Protein AF-A0A6N7AE75-F1 (afdb_monomer_lite)

Secondary structure (DSSP, 8-state):
---SSTTTSSSSSSS----------S---------------------------SS-PPPHHHHHHHHHHHHHHHHHTHHHHHHHHHHHHHHHHHHHH--HHHHHHHHHGGGGGGS-HHHHHHHHHHHHHHHHT-

Structure (mmCIF, N/CA/C/O backbone):
data_AF-A0A6N7AE75-F1
#
_entry.id   AF-A0A6N7AE75-F1
#
loop_
_atom_site.group_PDB
_atom_site.id
_atom_site.type_symbol
_atom_site.label_atom_id
_atom_site.label_alt_id
_atom_site.label_comp_id
_atom_site.label_asym_id
_atom_site.label_entity_id
_atom_site.label_seq_id
_atom_site.pdbx_PDB_ins_code
_atom_site.Cartn_x
_atom_site.Cartn_y
_atom_site.Cartn_z
_atom_site.occupancy
_atom_site.B_iso_or_equiv
_atom_site.auth_seq_id
_atom_site.auth_comp_id
_atom_site.auth_asym_id
_atom_site.auth_atom_id
_atom_site.pdbx_PDB_model_num
ATOM 1 N N . MET A 1 1 ? -33.019 23.308 5.868 1.00 46.84 1 MET A N 1
ATOM 2 C CA . MET A 1 1 ? -32.383 21.986 6.061 1.00 46.84 1 MET A CA 1
ATOM 3 C C . MET A 1 1 ? -30.986 22.055 5.451 1.00 46.84 1 MET A C 1
ATOM 5 O O . MET A 1 1 ? -30.772 21.613 4.338 1.00 46.84 1 MET A O 1
ATOM 9 N N . PHE A 1 2 ? -30.087 22.766 6.135 1.00 44.06 2 PHE A N 1
ATOM 10 C CA . PHE A 1 2 ? -28.746 23.144 5.672 1.00 44.06 2 PHE A CA 1
ATOM 11 C C . PHE A 1 2 ? -27.898 23.301 6.944 1.00 44.06 2 PHE A C 1
ATOM 13 O O . PHE A 1 2 ? -27.752 24.394 7.476 1.00 44.06 2 PHE A O 1
ATOM 20 N N . MET A 1 3 ? -27.537 22.177 7.570 1.00 51.62 3 MET A N 1
ATOM 21 C CA . MET A 1 3 ? -26.934 22.178 8.912 1.00 51.62 3 MET A CA 1
ATOM 22 C C . MET A 1 3 ? -26.031 20.959 9.119 1.00 51.62 3 MET A C 1
ATOM 24 O O . MET A 1 3 ? -26.191 20.220 10.087 1.00 51.62 3 MET A O 1
ATOM 28 N N . ARG A 1 4 ? -25.113 20.708 8.172 1.00 52.31 4 ARG A N 1
ATOM 29 C CA . ARG A 1 4 ? -24.028 19.732 8.372 1.00 52.31 4 ARG A CA 1
ATOM 30 C C . ARG A 1 4 ? -22.767 19.946 7.519 1.00 52.31 4 ARG A C 1
ATOM 32 O O . ARG A 1 4 ? -22.057 18.984 7.275 1.00 52.31 4 ARG A O 1
ATOM 39 N N . ASP A 1 5 ? -22.460 21.188 7.137 1.00 49.81 5 ASP A N 1
ATOM 40 C CA . ASP A 1 5 ? -21.201 21.526 6.437 1.00 49.81 5 ASP A CA 1
ATOM 41 C C . ASP A 1 5 ? -20.364 22.607 7.154 1.00 49.81 5 ASP A C 1
ATOM 43 O O . ASP A 1 5 ? -19.210 22.848 6.814 1.00 49.81 5 ASP A O 1
ATOM 47 N N . SER A 1 6 ? -20.883 23.225 8.220 1.00 47.41 6 SER A N 1
ATOM 48 C CA . SER A 1 6 ? -20.226 24.366 8.885 1.00 47.41 6 SER A CA 1
ATOM 49 C C . SER A 1 6 ? -19.149 24.004 9.918 1.00 47.41 6 SER A C 1
ATOM 51 O O . SER A 1 6 ? -18.529 24.909 10.468 1.00 47.41 6 SER A O 1
ATOM 53 N N . CYS A 1 7 ? -18.884 22.720 10.185 1.00 45.25 7 CYS A N 1
ATOM 54 C CA . CYS A 1 7 ? -17.828 22.316 11.129 1.00 45.25 7 CYS A CA 1
ATOM 55 C C . CYS A 1 7 ? -16.511 21.906 10.453 1.00 45.25 7 CYS A C 1
ATOM 57 O O . CYS A 1 7 ? -15.482 21.907 11.121 1.00 45.25 7 CYS A O 1
ATOM 59 N N . PHE A 1 8 ? -16.504 21.601 9.150 1.00 42.78 8 PHE A N 1
ATOM 60 C CA . PHE A 1 8 ? -15.287 21.130 8.472 1.00 42.78 8 PHE A CA 1
ATOM 61 C C . PHE A 1 8 ? -14.435 22.271 7.883 1.00 42.78 8 PHE A C 1
ATOM 63 O O . PHE A 1 8 ? -13.237 22.106 7.680 1.00 42.78 8 PHE A O 1
ATOM 70 N N . CYS A 1 9 ? -15.009 23.466 7.687 1.00 38.91 9 CYS A N 1
ATOM 71 C CA . CYS A 1 9 ? -14.275 24.623 7.157 1.00 38.91 9 CYS A CA 1
ATOM 72 C C . CYS A 1 9 ? -13.460 25.416 8.197 1.00 38.91 9 CYS A C 1
ATOM 74 O O . CYS A 1 9 ? -12.608 26.204 7.799 1.00 38.91 9 CYS A O 1
ATOM 76 N N . PHE A 1 10 ? -13.671 25.242 9.508 1.00 36.97 10 PHE A N 1
ATOM 77 C CA . PHE A 1 10 ? -13.041 26.127 10.505 1.00 36.97 10 PHE A CA 1
ATOM 78 C C . PHE A 1 10 ? -11.663 25.656 11.009 1.00 36.97 10 PHE A C 1
ATOM 80 O O . PHE A 1 10 ? -10.969 26.413 11.681 1.00 36.97 10 PHE A O 1
ATOM 87 N N . MET A 1 11 ? -11.216 24.440 10.673 1.00 41.69 11 MET A N 1
ATOM 88 C CA . MET A 1 11 ? -9.973 23.878 11.235 1.00 41.69 11 MET A CA 1
ATOM 89 C C . MET A 1 11 ? -8.717 24.083 10.364 1.00 41.69 11 MET A C 1
ATOM 91 O O . MET A 1 11 ? -7.617 23.784 10.812 1.00 41.69 11 MET A O 1
ATOM 95 N N . VAL A 1 12 ? -8.848 24.629 9.147 1.00 50.53 12 VAL A N 1
ATOM 96 C CA . VAL A 1 12 ? -7.722 24.811 8.196 1.00 50.53 12 VAL A CA 1
ATOM 97 C C . VAL A 1 12 ? -7.151 26.245 8.198 1.00 50.53 12 VAL A C 1
ATOM 99 O O . VAL A 1 12 ? -6.118 26.505 7.592 1.00 50.53 12 VAL A O 1
ATOM 102 N N . ALA A 1 13 ? -7.761 27.194 8.915 1.00 45.22 13 ALA A N 1
ATOM 103 C CA . ALA A 1 13 ? -7.492 28.626 8.730 1.00 45.22 13 ALA A CA 1
ATOM 104 C C . ALA A 1 13 ? -6.613 29.313 9.801 1.00 45.22 13 ALA A C 1
ATOM 106 O O . ALA A 1 13 ? -6.600 30.541 9.859 1.00 45.22 13 ALA A O 1
ATOM 107 N N . LEU A 1 14 ? -5.879 28.592 10.658 1.00 42.84 14 LEU A N 1
ATOM 108 C CA . LEU A 1 14 ? -5.178 29.245 11.778 1.00 42.84 14 LEU A CA 1
ATOM 109 C C . LEU A 1 14 ? -3.797 28.649 12.084 1.00 42.84 14 LEU A C 1
ATOM 111 O O . LEU A 1 14 ? -3.580 28.098 13.155 1.00 42.84 14 LEU A O 1
ATOM 115 N N . ALA A 1 15 ? -2.855 28.770 11.140 1.00 45.53 15 ALA A N 1
ATOM 116 C CA . ALA A 1 15 ? -1.420 28.594 11.423 1.00 45.53 15 ALA A CA 1
ATOM 117 C C . ALA A 1 15 ? -0.462 29.181 10.359 1.00 45.53 15 ALA A C 1
ATOM 119 O O . ALA A 1 15 ? 0.685 28.753 10.278 1.00 45.53 15 ALA A O 1
ATOM 120 N N . VAL A 1 16 ? -0.883 30.142 9.526 1.00 56.06 16 VAL A N 1
ATOM 121 C CA . VAL A 1 16 ? 0.024 30.786 8.550 1.00 56.06 16 VAL A CA 1
ATOM 122 C C . VAL A 1 16 ? -0.051 32.295 8.721 1.00 56.06 16 VAL A C 1
ATOM 124 O O . VAL A 1 16 ? -0.778 32.998 8.028 1.00 56.06 16 VAL A O 1
ATOM 127 N N . GLY A 1 17 ? 0.669 32.783 9.723 1.00 42.78 17 GLY A N 1
ATOM 128 C CA . GLY A 1 17 ? 0.710 34.197 10.058 1.00 42.78 17 GLY A CA 1
ATOM 129 C C . GLY A 1 17 ? 1.774 34.485 11.098 1.00 42.78 17 GLY A C 1
ATOM 130 O O . GLY A 1 17 ? 1.443 34.844 12.220 1.00 42.78 17 GLY A O 1
ATOM 131 N N . CYS A 1 18 ? 3.045 34.305 10.737 1.00 35.47 18 CYS A N 1
ATOM 132 C CA . CYS A 1 18 ? 4.151 34.963 11.424 1.00 35.47 18 CYS A CA 1
ATOM 133 C C . CYS A 1 18 ? 5.408 34.962 10.544 1.00 35.47 18 CYS A C 1
ATOM 135 O O . CYS A 1 18 ? 5.881 33.887 10.199 1.00 35.47 18 CYS A O 1
ATOM 137 N N . LEU A 1 19 ? 5.955 36.168 10.311 1.00 41.03 19 LEU A N 1
ATOM 138 C CA . LEU A 1 19 ? 7.379 36.468 10.056 1.00 41.03 19 LEU A CA 1
ATOM 139 C C . LEU A 1 19 ? 7.979 35.919 8.738 1.00 41.03 19 LEU A C 1
ATOM 141 O O . LEU A 1 19 ? 7.921 34.734 8.472 1.00 41.03 19 LEU A O 1
ATOM 145 N N . THR A 1 20 ? 8.622 36.676 7.850 1.00 42.16 20 THR A N 1
ATOM 146 C CA . THR A 1 20 ? 9.296 37.979 7.917 1.00 42.16 20 THR A CA 1
ATOM 147 C C . THR A 1 20 ? 9.431 38.543 6.500 1.00 42.16 20 THR A C 1
ATOM 149 O O . THR A 1 20 ? 9.612 37.813 5.528 1.00 42.16 20 THR A O 1
ATOM 152 N N . ALA A 1 21 ? 9.422 39.871 6.400 1.00 44.28 21 ALA A N 1
ATOM 153 C CA . ALA A 1 21 ? 10.034 40.582 5.290 1.00 44.28 21 ALA A CA 1
ATOM 154 C C . ALA A 1 21 ? 11.558 40.359 5.310 1.00 44.28 21 ALA A C 1
ATOM 156 O O . ALA A 1 21 ? 12.200 40.552 6.341 1.00 44.28 21 ALA A O 1
ATOM 157 N N . GLY A 1 22 ? 12.125 39.978 4.170 1.00 37.78 22 GLY A N 1
ATOM 158 C CA . GLY A 1 22 ? 13.563 39.841 3.971 1.00 37.78 22 GLY A CA 1
ATOM 159 C C . GLY A 1 22 ? 13.836 39.467 2.523 1.00 37.78 22 GLY A C 1
ATOM 160 O O . GLY A 1 22 ? 13.772 38.298 2.162 1.00 37.78 22 GLY A O 1
ATOM 161 N N . GLY A 1 23 ? 14.063 40.472 1.676 1.00 42.19 23 GLY A N 1
ATOM 162 C CA . GLY A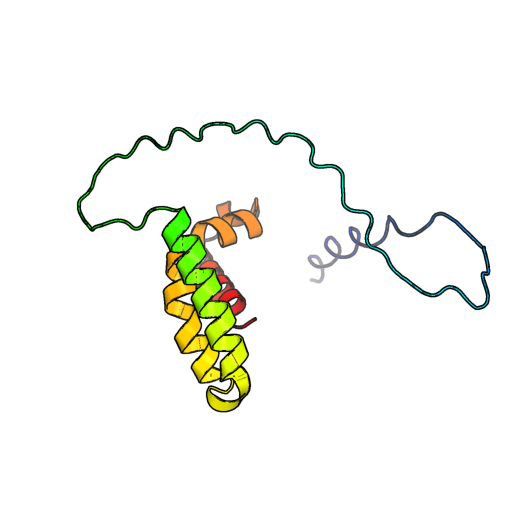 1 23 ? 14.524 40.249 0.312 1.00 42.19 23 GLY A CA 1
ATOM 163 C C . GLY A 1 23 ? 15.947 39.698 0.311 1.00 42.19 23 GLY A C 1
ATOM 164 O O . GLY A 1 23 ? 16.808 40.208 1.024 1.00 42.19 23 GLY A O 1
ATOM 165 N N . VAL A 1 24 ? 16.199 38.693 -0.522 1.00 39.22 24 VAL A N 1
ATOM 166 C CA . VAL A 1 24 ? 17.548 38.326 -0.950 1.00 39.22 24 VAL A CA 1
ATOM 167 C C . VAL A 1 24 ? 17.507 38.093 -2.458 1.00 39.22 24 VAL A C 1
ATOM 169 O O . VAL A 1 24 ? 16.901 37.150 -2.962 1.00 39.22 24 VAL A O 1
ATOM 172 N N . SER A 1 25 ? 18.070 39.053 -3.187 1.00 33.84 25 SER A N 1
ATOM 173 C CA . SER A 1 25 ? 18.410 38.899 -4.597 1.00 33.84 25 SER A CA 1
ATOM 174 C C . SER A 1 25 ? 19.614 37.979 -4.727 1.00 33.84 25 SER A C 1
ATOM 176 O O . SER A 1 25 ? 20.556 38.113 -3.959 1.00 33.84 25 SER A O 1
ATOM 178 N N . ALA A 1 26 ? 19.566 37.160 -5.777 1.00 47.66 26 ALA A N 1
ATOM 179 C CA . ALA A 1 26 ? 20.665 36.713 -6.628 1.00 47.66 26 ALA A CA 1
ATOM 180 C C . ALA A 1 26 ? 21.942 36.135 -5.983 1.00 47.66 26 ALA A C 1
ATOM 182 O O . ALA A 1 26 ? 22.671 36.802 -5.256 1.00 47.66 26 ALA A O 1
ATOM 183 N N . THR A 1 27 ? 22.318 34.976 -6.537 1.00 47.25 27 THR A N 1
ATOM 184 C CA . THR A 1 27 ? 23.634 34.313 -6.481 1.00 47.25 27 THR A CA 1
ATOM 185 C C . THR A 1 27 ? 23.946 33.569 -5.187 1.00 47.25 27 THR A C 1
ATOM 187 O O . THR A 1 27 ? 24.522 34.140 -4.280 1.00 47.25 27 THR A O 1
ATOM 190 N N . ASP A 1 28 ? 23.656 32.266 -5.173 1.00 42.84 28 ASP A N 1
ATOM 191 C CA . ASP A 1 28 ? 24.516 31.269 -4.523 1.00 42.84 28 ASP A CA 1
ATOM 192 C C . ASP A 1 28 ? 24.352 29.907 -5.233 1.00 42.84 28 ASP A C 1
ATOM 194 O O . ASP A 1 28 ? 23.220 29.445 -5.418 1.00 42.84 28 ASP A O 1
ATOM 198 N N . PRO A 1 29 ? 25.444 29.273 -5.704 1.00 53.50 29 PRO A N 1
ATOM 199 C CA . PRO A 1 29 ? 25.441 27.888 -6.154 1.00 53.50 29 PRO A CA 1
ATOM 200 C C . PRO A 1 29 ? 25.673 26.915 -4.982 1.00 53.50 29 PRO A C 1
ATOM 202 O O . PRO A 1 29 ? 26.465 27.196 -4.089 1.00 53.50 29 PRO A O 1
ATOM 205 N N . ASP A 1 30 ? 25.049 25.737 -5.101 1.00 49.94 30 ASP A N 1
ATOM 206 C CA . ASP A 1 30 ? 25.260 24.484 -4.351 1.00 49.94 30 ASP A CA 1
ATOM 207 C C . ASP A 1 30 ? 24.379 24.219 -3.107 1.00 49.94 30 ASP A C 1
ATOM 209 O O . ASP A 1 30 ? 24.637 24.739 -2.022 1.00 49.94 30 ASP A O 1
ATOM 213 N N . PRO A 1 31 ? 23.381 23.315 -3.191 1.00 48.75 31 PRO A N 1
ATOM 214 C CA . PRO A 1 31 ? 22.874 22.629 -2.018 1.00 48.75 31 PRO A CA 1
ATOM 215 C C . PRO A 1 31 ? 23.725 21.376 -1.765 1.00 48.75 31 PRO A C 1
ATOM 217 O O . PRO A 1 31 ? 23.310 20.250 -2.053 1.00 48.75 31 PRO A O 1
ATOM 220 N N . THR A 1 32 ? 24.898 21.556 -1.155 1.00 54.66 32 THR A N 1
ATOM 221 C CA . THR A 1 32 ? 25.482 20.491 -0.337 1.00 54.66 32 THR A CA 1
ATOM 222 C C . THR A 1 32 ? 24.474 20.211 0.779 1.00 54.66 32 THR A C 1
ATOM 224 O O . THR A 1 32 ? 24.353 20.981 1.733 1.00 54.66 32 THR A O 1
ATOM 227 N N . PHE A 1 33 ? 23.690 19.139 0.638 1.00 47.31 33 PHE A N 1
ATOM 228 C CA . PHE A 1 33 ? 22.816 18.665 1.705 1.00 47.31 33 PHE A CA 1
ATOM 229 C C . PHE A 1 33 ? 23.686 18.408 2.939 1.00 47.31 33 PHE A C 1
ATOM 231 O O . PHE A 1 33 ? 24.606 17.589 2.861 1.00 47.31 33 PHE A O 1
ATOM 238 N N . PRO A 1 34 ? 23.440 19.084 4.074 1.00 45.31 34 PRO A N 1
ATOM 239 C CA . PRO A 1 34 ? 24.159 18.774 5.292 1.00 45.31 34 PRO A CA 1
ATOM 24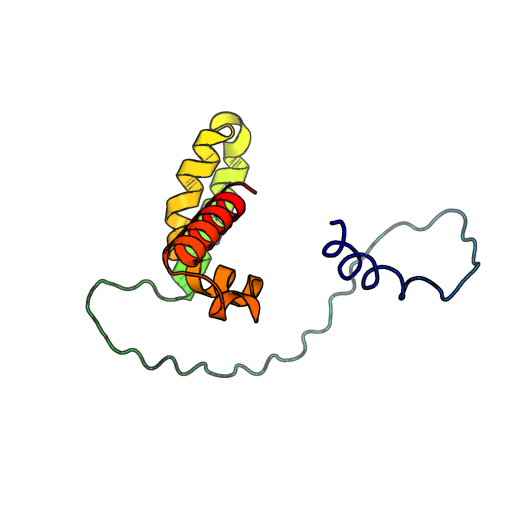0 C C . PRO A 1 34 ? 23.835 17.326 5.658 1.00 45.31 34 PRO A C 1
ATOM 242 O O . PRO A 1 34 ? 22.704 17.003 6.017 1.00 45.31 34 PRO A O 1
ATOM 245 N N . GLN A 1 35 ? 24.837 16.454 5.525 1.00 59.44 35 GLN A N 1
ATOM 246 C CA . GLN A 1 35 ? 24.825 15.087 6.027 1.00 59.44 35 GLN A CA 1
ATOM 247 C C . GLN A 1 35 ? 24.466 15.163 7.512 1.00 59.44 35 GLN A C 1
ATOM 249 O O . GLN A 1 35 ? 25.309 15.506 8.344 1.00 59.44 35 GLN A O 1
ATOM 254 N N . GLN A 1 36 ? 23.201 14.893 7.840 1.00 56.38 36 GLN A N 1
ATOM 255 C CA . GLN A 1 36 ? 22.760 14.782 9.220 1.00 56.38 36 GLN A CA 1
ATOM 256 C C . GLN A 1 36 ? 23.678 13.778 9.910 1.00 56.38 36 GLN A C 1
ATOM 258 O O . GLN A 1 36 ? 23.788 12.620 9.497 1.00 56.38 36 GLN A O 1
ATOM 263 N N . ALA A 1 37 ? 24.372 14.266 10.936 1.00 42.75 37 ALA A N 1
ATOM 264 C CA . ALA A 1 37 ? 25.159 13.450 11.830 1.00 42.75 37 ALA A CA 1
ATOM 265 C C . ALA A 1 37 ? 24.281 12.285 12.289 1.00 42.75 37 ALA A C 1
ATOM 267 O O . ALA A 1 37 ? 23.206 12.490 12.857 1.00 42.75 37 ALA A O 1
ATOM 268 N N . ALA A 1 38 ? 24.732 11.073 11.975 1.00 46.41 38 ALA A N 1
ATOM 269 C CA . ALA A 1 38 ? 24.112 9.842 12.411 1.00 46.41 38 ALA A CA 1
ATOM 270 C C . ALA A 1 38 ? 24.043 9.857 13.940 1.00 46.41 38 ALA A C 1
ATOM 272 O O . ALA A 1 38 ? 25.027 9.587 14.628 1.00 46.41 38 ALA A O 1
ATOM 273 N N . LEU A 1 39 ? 22.874 10.197 14.479 1.00 47.09 39 LEU A N 1
ATOM 274 C CA . LEU A 1 39 ? 22.543 9.816 15.837 1.00 47.09 39 LEU A CA 1
ATOM 275 C C . LEU A 1 39 ? 22.576 8.284 15.865 1.00 47.09 39 LEU A C 1
ATOM 277 O O . LEU A 1 39 ? 22.004 7.659 14.964 1.00 47.09 39 LEU A O 1
ATOM 281 N N . PRO A 1 40 ? 23.239 7.659 16.849 1.00 45.66 40 PRO A N 1
ATOM 282 C CA . PRO A 1 40 ? 23.189 6.219 16.983 1.00 45.66 40 PRO A CA 1
ATOM 283 C C . PRO A 1 40 ? 21.741 5.854 17.304 1.00 45.66 40 PRO A C 1
ATOM 285 O O . PRO A 1 40 ? 21.275 6.024 18.432 1.00 45.66 40 PRO A O 1
ATOM 288 N N . VAL A 1 41 ? 21.008 5.371 16.298 1.00 57.66 41 VAL A N 1
ATOM 289 C CA . VAL A 1 41 ? 19.789 4.607 16.533 1.00 57.66 41 VAL A CA 1
ATOM 290 C C . VAL A 1 41 ? 20.2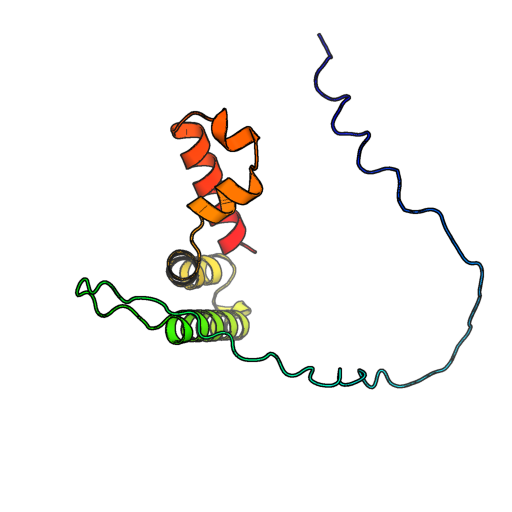48 3.336 17.232 1.00 57.66 41 VAL A C 1
ATOM 292 O O . VAL A 1 41 ? 20.686 2.367 16.619 1.00 57.66 41 VAL A O 1
ATOM 295 N N . MET A 1 42 ? 20.268 3.395 18.560 1.00 42.62 42 MET A N 1
ATOM 296 C CA . MET A 1 42 ? 20.433 2.221 19.395 1.00 42.62 42 MET A CA 1
ATOM 297 C C . MET A 1 42 ? 19.360 1.237 18.942 1.00 42.62 42 MET A C 1
ATOM 299 O O . MET A 1 42 ? 18.163 1.504 19.074 1.00 42.62 42 MET A O 1
ATOM 303 N N . ALA A 1 43 ? 19.819 0.152 18.322 1.00 57.56 43 ALA A N 1
ATOM 304 C CA . ALA A 1 43 ? 19.012 -0.952 17.856 1.00 57.56 43 ALA A CA 1
ATOM 305 C C . ALA A 1 43 ? 18.169 -1.457 19.027 1.00 57.56 43 ALA A C 1
ATOM 307 O O . ALA A 1 43 ? 18.663 -2.150 19.914 1.00 57.56 43 ALA A O 1
ATOM 308 N N . GLN A 1 44 ? 16.894 -1.081 19.048 1.00 55.12 44 GLN A N 1
ATOM 309 C CA . GLN A 1 44 ? 15.924 -1.806 19.846 1.00 55.12 44 GLN A CA 1
ATOM 310 C C . GLN A 1 44 ? 15.730 -3.147 19.133 1.00 55.12 44 GLN A C 1
ATOM 312 O O . GLN A 1 44 ? 15.309 -3.142 17.972 1.00 55.12 44 GLN A O 1
ATOM 317 N N . PRO A 1 45 ? 16.053 -4.293 19.759 1.00 45.44 45 PRO A N 1
ATOM 318 C CA . PRO A 1 45 ? 15.674 -5.567 19.189 1.00 45.44 45 PRO A CA 1
ATOM 319 C C . PRO A 1 45 ? 14.153 -5.643 19.307 1.00 45.44 45 PRO A C 1
ATOM 321 O O . PRO A 1 45 ? 13.608 -5.836 20.392 1.00 45.44 45 PRO A O 1
ATOM 324 N N . ALA A 1 46 ? 13.452 -5.448 18.193 1.00 54.47 46 ALA A N 1
ATOM 325 C CA . ALA A 1 46 ? 12.0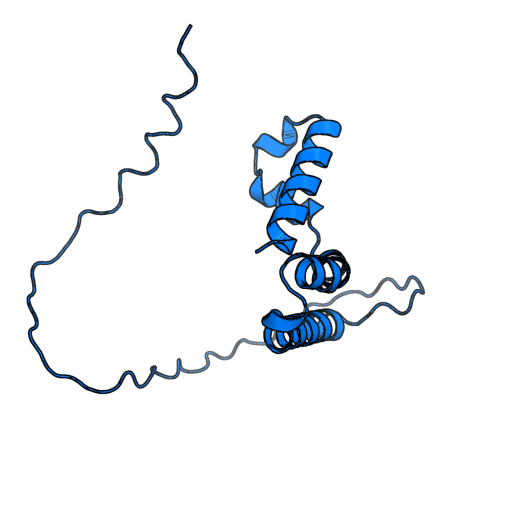76 -5.893 18.090 1.00 54.47 46 ALA A CA 1
ATOM 326 C C . ALA A 1 46 ? 12.108 -7.419 18.239 1.00 54.47 46 ALA A C 1
ATOM 328 O O . ALA A 1 46 ? 12.438 -8.138 17.296 1.00 54.47 46 ALA A O 1
ATOM 329 N N . VAL A 1 47 ? 11.849 -7.911 19.450 1.00 50.25 47 VAL A N 1
ATOM 330 C CA . VAL A 1 47 ? 11.622 -9.333 19.697 1.00 50.25 47 VAL A CA 1
ATOM 331 C C . VAL A 1 47 ? 10.293 -9.671 19.028 1.00 50.25 47 VAL A C 1
ATOM 333 O O . VAL A 1 47 ? 9.222 -9.505 19.603 1.00 50.25 47 VAL A O 1
ATOM 336 N N . VAL A 1 48 ? 10.365 -10.070 17.760 1.00 63.31 48 VAL A N 1
ATOM 337 C CA . VAL A 1 48 ? 9.254 -10.708 17.058 1.00 63.31 48 VAL A CA 1
ATOM 338 C C . VAL A 1 48 ? 9.281 -12.171 17.481 1.00 63.31 48 VAL A C 1
ATOM 340 O O . VAL A 1 48 ? 10.066 -12.963 16.963 1.00 63.31 48 VAL A O 1
ATOM 343 N N . GLU A 1 49 ? 8.475 -12.519 18.483 1.00 54.31 49 GLU A N 1
ATOM 344 C CA . GLU A 1 49 ? 8.295 -13.911 18.889 1.00 54.31 49 GLU A CA 1
ATOM 345 C C . GLU A 1 49 ? 7.532 -14.658 17.789 1.00 54.31 49 GLU A C 1
ATOM 347 O O . GLU A 1 49 ? 6.347 -14.432 17.538 1.00 54.31 49 GLU A O 1
ATOM 352 N N . ASN A 1 50 ? 8.272 -15.496 17.067 1.00 55.38 50 ASN A N 1
ATOM 353 C CA . ASN A 1 50 ? 7.833 -16.164 15.854 1.00 55.38 50 ASN A CA 1
ATOM 354 C C . ASN A 1 50 ? 6.954 -17.370 16.216 1.00 55.38 50 ASN A C 1
ATOM 356 O O . ASN A 1 50 ? 7.452 -18.468 16.474 1.00 55.38 50 ASN A O 1
ATOM 360 N N . ARG A 1 51 ? 5.632 -17.172 16.264 1.00 51.97 51 ARG A N 1
ATOM 361 C CA . ARG A 1 51 ? 4.683 -18.288 16.299 1.00 51.97 51 ARG A CA 1
ATOM 362 C C . ARG A 1 51 ? 4.614 -18.875 14.893 1.00 51.97 51 ARG A C 1
ATOM 364 O O . ARG A 1 51 ? 3.915 -18.348 14.041 1.00 51.97 51 ARG A O 1
ATOM 371 N N . GLY A 1 52 ? 5.378 -19.940 14.677 1.00 56.62 52 GLY A N 1
ATOM 372 C CA . GLY A 1 52 ? 5.421 -20.648 13.407 1.00 56.62 52 GLY A CA 1
ATOM 373 C C . GLY A 1 52 ? 4.080 -21.280 13.046 1.00 56.62 52 GLY A C 1
ATOM 374 O O . GLY A 1 52 ? 3.620 -22.204 13.716 1.00 56.62 52 GLY A O 1
ATOM 375 N N . ASP A 1 53 ? 3.511 -20.825 11.939 1.00 47.00 53 ASP A N 1
ATOM 376 C CA . ASP A 1 53 ? 2.631 -21.586 11.070 1.00 47.00 53 ASP A CA 1
ATOM 377 C C . ASP A 1 53 ? 3.269 -21.672 9.672 1.00 47.00 53 ASP A C 1
ATOM 379 O O . ASP A 1 53 ? 3.660 -20.697 9.037 1.00 47.00 53 ASP A O 1
ATOM 383 N N . THR A 1 54 ? 3.488 -22.899 9.212 1.00 48.75 54 THR A N 1
ATOM 384 C CA . THR A 1 54 ? 4.240 -23.205 7.993 1.00 48.75 54 THR A CA 1
ATOM 385 C C . THR A 1 54 ? 3.412 -22.930 6.740 1.00 48.75 54 THR A C 1
ATOM 387 O O . THR A 1 54 ? 2.748 -23.810 6.201 1.00 48.75 54 THR A O 1
ATOM 390 N N . THR A 1 55 ? 3.486 -21.695 6.266 1.00 52.50 55 THR A N 1
ATOM 391 C CA . THR A 1 55 ? 3.849 -21.346 4.882 1.00 52.50 55 THR A CA 1
ATOM 392 C C . THR A 1 55 ? 5.211 -20.667 5.019 1.00 52.50 55 THR A C 1
ATOM 394 O O . THR A 1 55 ? 5.387 -19.980 6.017 1.00 52.50 55 THR A O 1
ATOM 397 N N . GLU A 1 56 ? 6.201 -20.873 4.141 1.00 57.38 56 GLU A N 1
ATOM 398 C CA . GLU A 1 56 ? 7.502 -20.188 4.286 1.00 57.38 56 GLU A CA 1
ATOM 399 C C . GLU A 1 56 ? 7.295 -18.665 4.248 1.00 57.38 56 GLU A C 1
ATOM 401 O O . GLU A 1 56 ? 7.223 -18.038 3.191 1.00 57.38 56 GLU A O 1
ATOM 406 N N . ALA A 1 57 ? 7.098 -18.084 5.429 1.00 72.88 57 ALA A N 1
ATOM 407 C CA . ALA A 1 57 ? 6.768 -16.692 5.596 1.00 72.88 57 ALA A CA 1
ATOM 408 C C . ALA A 1 57 ? 8.046 -15.909 5.336 1.00 72.88 57 ALA A C 1
ATOM 410 O O . ALA A 1 57 ? 9.074 -16.125 5.984 1.00 72.88 57 ALA A O 1
ATOM 411 N N . MET A 1 58 ? 7.985 -15.016 4.353 1.00 80.94 58 MET A N 1
ATOM 412 C CA . MET A 1 58 ? 9.091 -14.119 4.057 1.00 80.94 58 MET A CA 1
ATOM 413 C C . MET A 1 58 ? 9.471 -13.355 5.323 1.00 80.94 58 MET A C 1
ATOM 415 O O . MET A 1 58 ? 8.609 -12.840 6.038 1.00 80.94 58 MET A O 1
ATOM 419 N N . LEU A 1 59 ? 10.773 -13.238 5.579 1.00 93.69 59 LEU A N 1
ATOM 420 C CA . LEU A 1 59 ? 11.247 -12.363 6.646 1.00 93.69 59 LEU A CA 1
ATOM 421 C C . LEU A 1 59 ? 10.784 -10.924 6.352 1.00 93.69 59 LEU A C 1
ATOM 423 O O . LEU A 1 59 ? 10.760 -10.533 5.182 1.00 93.69 59 LEU A O 1
ATOM 427 N N . PRO A 1 60 ? 10.497 -10.087 7.364 1.00 93.81 60 PRO A N 1
ATOM 428 C CA . PRO A 1 60 ? 10.053 -8.710 7.132 1.00 93.81 60 PRO A CA 1
ATOM 429 C C . PRO A 1 60 ? 10.978 -7.920 6.192 1.00 93.81 60 PRO A C 1
ATOM 431 O O . PRO A 1 60 ? 10.515 -7.217 5.297 1.00 93.81 60 PRO A O 1
ATOM 434 N N . ALA A 1 61 ? 12.295 -8.109 6.324 1.00 94.81 61 ALA A N 1
ATOM 435 C CA . ALA A 1 61 ? 13.284 -7.499 5.437 1.00 94.81 61 ALA A CA 1
ATOM 436 C C . ALA A 1 61 ? 13.133 -7.934 3.966 1.00 94.81 61 ALA A C 1
ATOM 438 O O . ALA A 1 61 ? 13.354 -7.131 3.064 1.00 94.81 61 ALA A O 1
ATOM 439 N N . GLN A 1 62 ? 12.732 -9.182 3.711 1.00 95.31 62 GLN A N 1
ATOM 440 C CA . GLN A 1 62 ? 12.504 -9.693 2.357 1.00 95.31 62 GLN A CA 1
ATOM 441 C C . GLN A 1 62 ? 11.235 -9.098 1.740 1.00 95.31 62 GLN A C 1
ATOM 443 O O . GLN A 1 62 ? 11.237 -8.795 0.552 1.00 95.31 62 GLN A O 1
ATOM 448 N N . VAL A 1 63 ? 10.173 -8.896 2.531 1.00 95.00 63 VAL A N 1
ATOM 449 C CA . VAL A 1 63 ? 8.936 -8.243 2.059 1.00 95.00 63 VAL A CA 1
ATOM 450 C C . VAL A 1 63 ? 9.226 -6.810 1.614 1.00 95.00 63 VAL A C 1
ATOM 452 O O . VAL A 1 63 ? 8.805 -6.390 0.539 1.00 95.00 63 VAL A O 1
ATOM 455 N N . VAL A 1 64 ? 9.996 -6.077 2.420 1.00 95.62 64 VAL A N 1
ATOM 456 C CA . VAL A 1 64 ? 10.425 -4.710 2.099 1.00 95.62 64 VAL A CA 1
ATOM 457 C C . VAL A 1 64 ? 11.317 -4.696 0.854 1.00 95.62 64 VAL A C 1
ATOM 459 O O . VAL A 1 64 ? 11.094 -3.891 -0.048 1.00 95.62 64 VAL A O 1
ATOM 462 N N . ALA A 1 65 ? 12.290 -5.607 0.765 1.00 96.31 65 ALA A N 1
ATOM 463 C CA . ALA A 1 65 ? 13.164 -5.710 -0.401 1.00 96.31 65 ALA A CA 1
ATOM 464 C C . ALA A 1 65 ? 12.380 -6.002 -1.693 1.00 96.31 65 ALA A C 1
ATOM 466 O O . ALA A 1 65 ? 12.584 -5.302 -2.684 1.00 96.31 65 ALA A O 1
ATOM 467 N N . ASP A 1 66 ? 11.451 -6.966 -1.675 1.00 95.69 66 ASP A N 1
ATOM 468 C CA . ASP A 1 66 ? 10.605 -7.283 -2.834 1.00 95.69 66 ASP A CA 1
ATOM 469 C C . ASP A 1 66 ? 9.746 -6.080 -3.241 1.00 95.69 66 ASP A C 1
ATOM 471 O O . ASP A 1 66 ? 9.726 -5.720 -4.417 1.00 95.69 66 ASP A O 1
ATOM 475 N N . LEU A 1 67 ? 9.129 -5.377 -2.280 1.00 95.62 67 LEU A N 1
ATOM 476 C CA . LEU A 1 67 ? 8.384 -4.147 -2.562 1.00 95.62 67 LEU A CA 1
ATOM 477 C C . LEU A 1 67 ? 9.243 -3.114 -3.304 1.00 95.62 67 LEU A C 1
ATOM 479 O O . LEU A 1 67 ? 8.834 -2.612 -4.352 1.00 95.62 67 LEU A O 1
ATOM 483 N N . HIS A 1 68 ? 10.442 -2.816 -2.799 1.00 95.88 68 HIS A N 1
ATOM 484 C CA . HIS A 1 68 ? 11.335 -1.847 -3.434 1.00 95.88 68 HIS A CA 1
ATOM 485 C C . HIS A 1 68 ? 11.783 -2.288 -4.827 1.00 95.88 68 HIS A C 1
ATOM 487 O O . HIS A 1 68 ? 11.755 -1.484 -5.761 1.00 95.88 68 HIS A O 1
ATOM 493 N N . THR A 1 69 ? 12.160 -3.557 -4.993 1.00 97.12 69 THR A N 1
ATOM 494 C CA . THR A 1 69 ? 12.545 -4.105 -6.298 1.00 97.12 69 THR A CA 1
ATOM 495 C C . THR A 1 69 ? 11.416 -3.951 -7.314 1.00 97.12 69 THR A C 1
ATOM 497 O O . THR A 1 69 ? 11.655 -3.514 -8.439 1.00 97.12 69 THR A O 1
ATOM 500 N N . ARG A 1 70 ? 10.177 -4.255 -6.917 1.00 95.50 70 ARG A N 1
ATOM 501 C CA . ARG A 1 70 ? 8.999 -4.188 -7.792 1.00 95.50 70 ARG A CA 1
ATOM 502 C C . ARG A 1 70 ? 8.638 -2.759 -8.170 1.00 95.50 70 ARG A C 1
ATOM 504 O O . ARG A 1 70 ? 8.322 -2.509 -9.330 1.00 95.50 70 ARG A O 1
ATOM 511 N N . LEU A 1 71 ? 8.743 -1.823 -7.229 1.00 95.19 71 LEU A N 1
ATOM 512 C CA . LEU A 1 71 ? 8.536 -0.401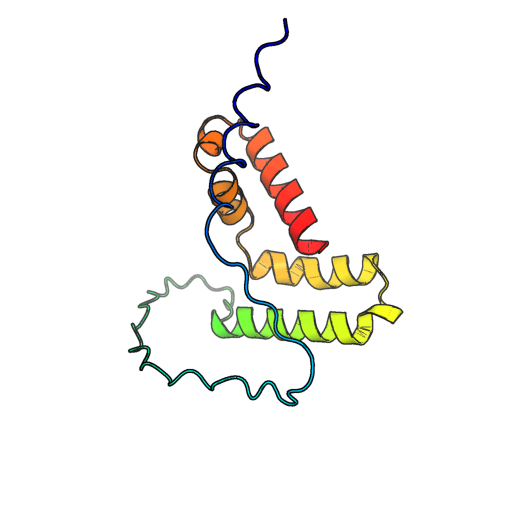 -7.503 1.00 95.19 71 LEU A CA 1
ATOM 513 C C . LEU A 1 71 ? 9.539 0.120 -8.541 1.00 95.19 71 LEU A C 1
ATOM 515 O O . LEU A 1 71 ? 9.131 0.725 -9.530 1.00 95.19 71 LEU A O 1
ATOM 519 N N . ILE A 1 72 ? 10.832 -0.169 -8.366 1.00 96.75 72 ILE A N 1
ATOM 520 C CA . ILE A 1 72 ? 11.880 0.273 -9.299 1.00 96.75 72 ILE A CA 1
ATOM 521 C C . ILE A 1 72 ? 11.660 -0.319 -10.696 1.00 96.75 72 ILE A C 1
ATOM 523 O O . ILE A 1 72 ? 11.738 0.397 -11.693 1.00 96.75 72 ILE A O 1
ATOM 527 N N . ASP A 1 73 ? 11.349 -1.609 -10.777 1.00 95.81 73 ASP A N 1
ATOM 528 C CA . ASP A 1 73 ? 11.083 -2.310 -12.035 1.00 95.81 73 ASP A CA 1
ATOM 529 C C . ASP A 1 73 ? 9.882 -1.705 -12.794 1.00 95.81 73 ASP A C 1
ATOM 531 O O . ASP A 1 73 ? 9.944 -1.445 -13.999 1.00 95.81 73 ASP A O 1
ATOM 535 N N . VAL A 1 74 ? 8.808 -1.377 -12.072 1.00 95.12 74 VAL A N 1
ATOM 536 C CA . VAL A 1 74 ? 7.634 -0.689 -12.625 1.00 95.12 74 VAL A CA 1
ATOM 537 C C . VAL A 1 74 ? 7.969 0.724 -13.110 1.00 95.12 74 VAL A C 1
ATOM 539 O O . VAL A 1 74 ? 7.492 1.126 -14.174 1.00 95.12 74 VAL A O 1
ATOM 542 N N . MET A 1 75 ? 8.811 1.468 -12.388 1.00 93.88 75 MET A N 1
ATOM 543 C CA . MET A 1 75 ? 9.273 2.796 -12.809 1.00 93.88 75 MET A CA 1
ATOM 544 C C . MET A 1 75 ? 10.120 2.726 -14.086 1.00 93.88 75 MET A C 1
ATOM 546 O O . MET A 1 75 ? 9.921 3.524 -15.001 1.00 93.88 75 MET A O 1
ATOM 550 N N . GLN A 1 76 ? 11.022 1.746 -14.188 1.00 96.31 76 GLN A N 1
ATOM 551 C CA . GLN A 1 76 ? 11.864 1.543 -15.372 1.00 96.31 76 GLN A CA 1
ATOM 552 C C . GLN A 1 76 ? 11.044 1.147 -16.605 1.00 96.31 76 GLN A C 1
ATOM 554 O O . GLN A 1 76 ? 11.327 1.591 -17.717 1.00 96.31 76 GLN A O 1
ATOM 559 N N . ARG A 1 77 ? 9.995 0.341 -16.411 1.00 95.50 77 ARG A N 1
ATOM 560 C CA . ARG A 1 77 ? 9.104 -0.135 -17.479 1.00 95.50 77 ARG A CA 1
ATOM 561 C C . ARG A 1 77 ? 7.831 0.709 -17.621 1.00 95.50 77 ARG A C 1
ATOM 563 O O . ARG A 1 77 ? 6.889 0.294 -18.291 1.00 95.50 77 ARG A O 1
ATOM 570 N N . ALA A 1 78 ? 7.781 1.908 -17.037 1.00 92.75 78 ALA A N 1
ATOM 571 C CA . ALA A 1 78 ? 6.542 2.682 -16.927 1.00 92.75 78 ALA A CA 1
ATOM 572 C C . ALA A 1 78 ? 5.898 3.020 -18.283 1.00 92.75 78 ALA A C 1
ATOM 574 O O . ALA A 1 78 ? 4.670 2.994 -18.396 1.00 92.75 78 ALA A O 1
ATOM 575 N N . HIS A 1 79 ? 6.714 3.310 -19.304 1.00 93.81 79 HIS A N 1
ATOM 576 C CA . HIS A 1 79 ? 6.236 3.629 -20.653 1.00 93.81 79 HIS A CA 1
ATOM 577 C C . HIS A 1 79 ? 5.655 2.404 -21.371 1.00 93.81 79 HIS A C 1
ATOM 579 O O . HIS A 1 79 ? 4.617 2.510 -22.016 1.00 93.81 79 HIS A O 1
ATOM 585 N N . SER A 1 80 ? 6.296 1.236 -21.254 1.00 96.12 80 SER A N 1
ATOM 586 C CA . SER A 1 80 ? 5.833 0.012 -21.921 1.00 96.12 80 SER A CA 1
ATOM 587 C C . SER A 1 80 ? 4.621 -0.612 -21.233 1.00 96.12 80 SER A C 1
ATOM 589 O O . SER A 1 80 ? 3.760 -1.167 -21.907 1.00 96.12 80 SER A O 1
ATOM 591 N N . LEU A 1 81 ? 4.532 -0.501 -19.906 1.00 93.62 81 LEU A N 1
ATOM 592 C CA . LEU A 1 81 ? 3.427 -1.049 -19.118 1.00 93.62 81 LEU A CA 1
ATOM 593 C C . LEU A 1 81 ? 2.140 -0.219 -19.204 1.00 93.62 81 LEU A C 1
ATOM 595 O O . LEU A 1 81 ? 1.053 -0.742 -18.953 1.00 93.62 81 LEU A O 1
ATOM 599 N N . GLY A 1 82 ? 2.243 1.076 -19.521 1.00 94.06 82 GLY A N 1
ATOM 600 C CA . GLY A 1 82 ? 1.105 1.992 -19.443 1.00 94.06 82 GLY A CA 1
ATOM 601 C C . GLY A 1 82 ? 0.517 2.052 -18.028 1.00 94.06 82 GLY A C 1
ATOM 602 O O . GLY A 1 82 ? 1.146 1.641 -17.063 1.00 94.06 82 GLY A O 1
ATOM 603 N N . TRP A 1 83 ? -0.688 2.591 -17.864 1.00 92.44 83 TRP A N 1
ATOM 604 C CA . TRP A 1 83 ? -1.315 2.682 -16.539 1.00 92.44 83 TRP A CA 1
ATOM 605 C C . TRP A 1 83 ? -1.705 1.313 -15.970 1.00 92.44 83 TRP A C 1
ATOM 607 O O . TRP A 1 83 ? -1.284 0.936 -14.878 1.00 92.44 83 TRP A O 1
ATOM 617 N N . GLN A 1 84 ? -2.495 0.570 -16.744 1.00 93.44 84 GLN A N 1
ATOM 618 C CA . GLN A 1 84 ? -3.098 -0.685 -16.311 1.00 93.44 84 GLN A CA 1
ATOM 619 C C . GLN A 1 84 ? -2.037 -1.723 -15.932 1.00 93.44 84 GLN A C 1
ATOM 621 O O . GLN A 1 84 ? -2.143 -2.350 -14.881 1.00 93.44 84 GLN A O 1
ATOM 626 N N . GLY A 1 85 ? -0.967 -1.834 -16.727 1.00 94.19 85 GLY A N 1
ATOM 627 C CA . GLY A 1 85 ? 0.118 -2.765 -16.436 1.00 94.19 85 GLY A CA 1
ATOM 628 C C . GLY A 1 85 ? 0.823 -2.437 -15.122 1.00 94.19 85 GLY A C 1
ATOM 629 O O . GLY A 1 85 ? 1.126 -3.344 -14.354 1.00 94.19 85 GLY A O 1
ATOM 630 N N . ARG A 1 86 ? 1.039 -1.153 -14.800 1.00 94.31 86 ARG A N 1
ATOM 631 C CA . ARG A 1 86 ? 1.632 -0.773 -13.505 1.00 94.31 86 ARG A CA 1
ATOM 632 C C . ARG A 1 86 ? 0.730 -1.154 -12.337 1.00 94.31 86 ARG A C 1
ATOM 634 O O . ARG A 1 86 ? 1.228 -1.714 -11.366 1.00 94.31 86 ARG A O 1
ATOM 641 N N . TYR A 1 87 ? -0.574 -0.904 -12.455 1.00 94.69 87 TYR A N 1
ATOM 642 C CA . TYR A 1 87 ? -1.548 -1.276 -11.429 1.00 94.69 87 TYR A CA 1
ATOM 643 C C . TYR A 1 87 ? -1.523 -2.789 -11.164 1.00 94.69 87 TYR A C 1
ATOM 645 O O . TYR A 1 87 ? -1.357 -3.219 -10.025 1.00 94.69 87 TYR A O 1
ATOM 653 N N . GLU A 1 88 ? -1.612 -3.599 -12.220 1.00 94.12 88 GLU A N 1
ATOM 654 C CA . GLU A 1 88 ? -1.609 -5.065 -12.124 1.00 94.12 88 GLU A CA 1
ATOM 655 C C . GLU A 1 88 ? -0.285 -5.615 -11.574 1.00 94.12 88 GLU A C 1
ATOM 657 O O . GLU A 1 88 ? -0.285 -6.563 -10.789 1.00 94.12 88 GLU A O 1
ATOM 662 N N . HIS A 1 89 ? 0.848 -5.001 -11.931 1.00 93.56 89 HIS A N 1
ATOM 663 C CA . HIS A 1 89 ? 2.158 -5.391 -11.410 1.00 93.56 89 HIS A CA 1
ATOM 664 C C . HIS A 1 89 ? 2.354 -5.031 -9.930 1.00 93.56 89 HIS A C 1
ATOM 666 O O . HIS A 1 89 ? 3.010 -5.785 -9.208 1.00 93.56 89 HIS A O 1
ATOM 672 N N . LEU A 1 90 ? 1.813 -3.899 -9.470 1.00 94.94 90 LEU A N 1
ATOM 673 C CA . LEU A 1 90 ? 2.000 -3.420 -8.098 1.00 94.94 90 LEU A CA 1
ATOM 674 C C . LEU A 1 90 ? 0.993 -4.007 -7.110 1.00 94.94 90 LEU A C 1
ATOM 676 O O . LEU A 1 90 ? 1.360 -4.252 -5.958 1.00 94.94 90 LEU A O 1
ATOM 680 N N . GLN A 1 91 ? -0.243 -4.274 -7.542 1.00 94.88 91 GLN A N 1
ATOM 681 C CA . GLN A 1 91 ? -1.310 -4.781 -6.679 1.00 94.88 91 GLN A CA 1
ATOM 682 C C . GLN A 1 91 ? -0.867 -5.959 -5.784 1.00 94.88 91 GLN A C 1
ATOM 684 O O . GLN A 1 91 ? -0.978 -5.817 -4.566 1.00 94.88 91 GLN A O 1
ATOM 689 N N . PRO A 1 92 ? -0.330 -7.087 -6.301 1.00 94.19 92 PRO A N 1
ATOM 690 C CA . PRO A 1 92 ? -0.055 -8.269 -5.476 1.00 94.19 92 PRO A CA 1
ATOM 691 C C . PRO A 1 92 ? 1.092 -8.079 -4.472 1.00 94.19 92 PRO A C 1
ATOM 693 O O . PRO A 1 92 ? 1.191 -8.813 -3.484 1.00 94.19 92 PRO A O 1
ATOM 696 N N . VAL A 1 93 ? 1.987 -7.128 -4.738 1.00 94.62 93 VAL A N 1
ATOM 697 C CA . VAL A 1 93 ? 3.133 -6.821 -3.876 1.00 94.62 93 VAL A CA 1
ATOM 698 C C . VAL A 1 93 ? 2.685 -5.878 -2.764 1.00 94.62 93 VAL A C 1
ATOM 700 O O . VAL A 1 93 ? 2.958 -6.126 -1.590 1.00 94.62 93 VAL A O 1
ATOM 703 N N . LEU A 1 94 ? 1.899 -4.856 -3.112 1.00 94.38 94 LEU A N 1
ATOM 704 C CA . LEU A 1 94 ? 1.333 -3.907 -2.157 1.00 94.38 94 LEU A CA 1
ATOM 705 C C . LEU A 1 94 ? 0.344 -4.569 -1.193 1.00 94.38 94 LEU A C 1
ATOM 707 O O . LEU A 1 94 ? 0.424 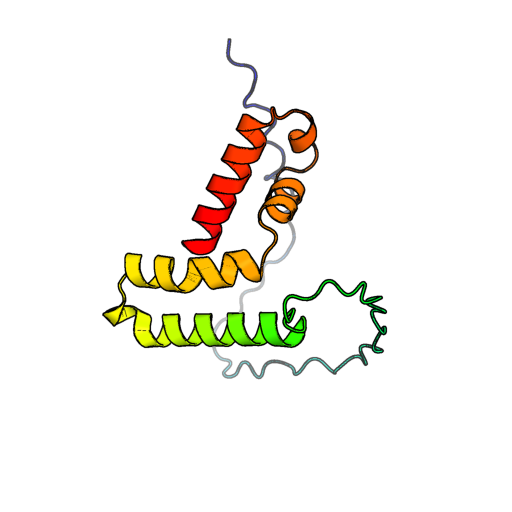-4.322 0.005 1.00 94.38 94 LEU A O 1
ATOM 711 N N . THR A 1 95 ? -0.530 -5.466 -1.667 1.00 93.38 95 THR A N 1
ATOM 712 C CA . THR A 1 95 ? -1.470 -6.200 -0.794 1.00 93.38 95 THR A CA 1
ATOM 713 C C . THR A 1 95 ? -0.779 -7.139 0.188 1.00 93.38 95 THR A C 1
ATOM 715 O O . THR A 1 95 ? -1.380 -7.536 1.180 1.00 93.38 95 THR A O 1
ATOM 718 N N . ARG A 1 96 ? 0.468 -7.529 -0.094 1.00 92.94 96 ARG A N 1
ATOM 719 C CA . ARG A 1 96 ? 1.275 -8.377 0.789 1.00 92.94 96 ARG A CA 1
ATOM 720 C C . ARG A 1 96 ? 2.086 -7.551 1.780 1.00 92.94 96 ARG A C 1
ATOM 722 O O . ARG A 1 96 ? 2.233 -7.954 2.928 1.00 92.94 96 ARG A O 1
ATOM 729 N N . ALA A 1 97 ? 2.621 -6.417 1.330 1.00 94.19 97 ALA A N 1
ATOM 730 C CA . ALA A 1 97 ? 3.447 -5.540 2.150 1.00 94.19 97 ALA A CA 1
ATOM 731 C C . ALA A 1 97 ? 2.625 -4.673 3.117 1.00 94.19 97 ALA A C 1
ATOM 733 O O . ALA A 1 97 ? 3.108 -4.344 4.200 1.00 94.19 97 ALA A O 1
ATOM 734 N N . TYR A 1 98 ? 1.393 -4.309 2.750 1.00 94.75 98 TYR A N 1
ATOM 735 C CA . TYR A 1 98 ? 0.557 -3.393 3.520 1.00 94.75 98 TYR A CA 1
ATOM 736 C C . TYR A 1 98 ? -0.733 -4.040 4.028 1.00 94.75 98 TYR A C 1
ATOM 738 O O . TYR A 1 98 ? -1.515 -4.605 3.266 1.00 94.75 98 TYR A O 1
ATOM 746 N N . SER A 1 99 ? -1.010 -3.863 5.326 1.00 95.75 99 SER A N 1
ATOM 747 C CA . SER A 1 99 ? -2.335 -4.137 5.897 1.00 95.75 99 SER A CA 1
ATOM 748 C C . SER A 1 99 ? -3.275 -2.973 5.587 1.00 95.75 99 SER A C 1
ATOM 750 O O . SER A 1 99 ? -3.419 -2.035 6.375 1.00 95.75 99 SER A O 1
ATOM 752 N N . PHE A 1 100 ? -3.923 -3.012 4.420 1.00 95.81 100 PHE A N 1
ATOM 753 C CA . PHE A 1 100 ? -4.855 -1.957 4.014 1.00 95.81 100 PHE A CA 1
ATOM 754 C C . PHE A 1 100 ? -6.040 -1.801 4.971 1.00 95.81 100 PHE A C 1
ATOM 756 O O . PHE A 1 100 ? -6.509 -0.684 5.173 1.00 95.81 100 PHE A O 1
ATOM 763 N N . ALA A 1 101 ? -6.494 -2.885 5.606 1.00 95.44 101 ALA A N 1
ATOM 764 C CA . ALA A 1 101 ? -7.569 -2.825 6.592 1.00 95.44 101 ALA A CA 1
ATOM 765 C C . ALA A 1 101 ? -7.172 -2.003 7.827 1.00 95.44 101 ALA A C 1
ATOM 767 O O . ALA A 1 101 ? -7.926 -1.132 8.269 1.00 95.44 101 ALA A O 1
ATOM 768 N N . ASP A 1 102 ? -5.969 -2.230 8.359 1.00 96.81 102 ASP A N 1
ATOM 769 C CA . ASP A 1 102 ? -5.474 -1.464 9.501 1.00 96.81 102 ASP A CA 1
ATOM 770 C C . ASP A 1 102 ? -5.179 -0.019 9.130 1.00 96.81 102 ASP A C 1
ATOM 772 O O . ASP A 1 102 ? -5.553 0.887 9.873 1.00 96.81 102 ASP A O 1
ATOM 776 N N . MET A 1 103 ? -4.565 0.209 7.969 1.00 96.62 103 MET A N 1
ATOM 777 C CA . MET A 1 103 ? -4.291 1.559 7.481 1.00 96.62 103 MET A CA 1
ATOM 778 C C . MET A 1 103 ? -5.580 2.358 7.293 1.00 96.62 103 MET A C 1
ATOM 780 O O . MET A 1 103 ? -5.681 3.474 7.798 1.00 96.62 103 MET A O 1
ATOM 784 N N . ALA A 1 104 ? -6.588 1.775 6.641 1.00 96.19 104 ALA A N 1
ATOM 785 C CA . ALA A 1 104 ? -7.887 2.407 6.441 1.00 96.19 104 ALA A CA 1
ATOM 786 C C . ALA A 1 104 ? -8.595 2.690 7.773 1.00 96.19 104 ALA A C 1
ATOM 788 O O . ALA A 1 104 ? -9.159 3.768 7.957 1.00 96.19 104 ALA A O 1
ATOM 789 N N . ARG A 1 105 ? -8.518 1.765 8.739 1.00 96.50 105 ARG A N 1
ATOM 790 C CA . ARG A 1 105 ? -9.043 1.973 10.095 1.00 96.50 105 ARG A CA 1
ATOM 791 C C . ARG A 1 105 ? -8.347 3.128 10.810 1.00 96.50 105 ARG A C 1
ATOM 793 O O . ARG A 1 105 ? -9.023 3.956 11.417 1.00 96.50 105 ARG A O 1
ATOM 800 N N . ILE A 1 106 ? -7.016 3.180 10.755 1.00 96.75 106 ILE A N 1
ATOM 801 C CA . ILE A 1 106 ? -6.226 4.254 11.369 1.00 96.75 106 ILE A CA 1
ATOM 802 C C . ILE A 1 106 ? -6.569 5.596 10.710 1.00 96.75 106 ILE A C 1
ATOM 804 O O . ILE A 1 106 ? -6.814 6.569 11.419 1.00 96.75 106 ILE A O 1
ATOM 808 N N . ALA A 1 107 ? -6.677 5.633 9.379 1.00 94.19 107 ALA A N 1
ATOM 809 C CA . ALA A 1 107 ? -7.039 6.830 8.622 1.00 94.19 107 ALA A CA 1
ATOM 810 C C . ALA A 1 107 ? -8.472 7.316 8.914 1.00 94.19 107 ALA A C 1
ATOM 812 O O . ALA A 1 107 ? -8.701 8.516 9.042 1.00 94.19 107 ALA A O 1
ATOM 813 N N . ALA A 1 108 ? -9.436 6.401 9.067 1.00 94.44 108 ALA A N 1
ATOM 814 C CA . ALA A 1 108 ? -10.819 6.728 9.428 1.00 94.44 108 ALA A CA 1
ATOM 815 C C . ALA A 1 108 ? -10.975 7.183 10.895 1.00 94.44 108 ALA A C 1
ATOM 817 O O . ALA A 1 108 ? -11.971 7.820 11.258 1.00 94.44 108 ALA A O 1
ATOM 818 N N . GLY A 1 109 ? -10.013 6.848 11.758 1.00 94.50 109 GLY A N 1
ATOM 819 C CA . GLY A 1 109 ? -9.962 7.286 13.148 1.00 94.50 109 GLY A CA 1
ATOM 820 C C . GLY A 1 109 ? -11.212 6.908 13.950 1.00 94.50 109 GLY A C 1
ATOM 821 O O . GLY A 1 109 ? -11.677 5.767 13.939 1.00 94.50 109 GLY A O 1
ATOM 822 N N . SER A 1 110 ? -11.776 7.878 14.674 1.00 93.88 110 SER A N 1
ATOM 823 C CA . SER A 1 110 ? -12.944 7.668 15.546 1.00 93.88 110 SER A CA 1
ATOM 824 C C . SER A 1 110 ? -14.206 7.222 14.798 1.00 93.88 110 SER A C 1
ATOM 826 O O . SER A 1 110 ? -15.042 6.529 15.381 1.00 93.88 110 SER A O 1
ATOM 828 N N . HIS A 1 111 ? -14.329 7.568 13.513 1.00 93.25 111 HIS A N 1
ATOM 829 C CA . HIS A 1 111 ? -15.523 7.302 12.707 1.00 93.25 111 HIS A CA 1
ATOM 830 C C . HIS A 1 111 ? -15.651 5.817 12.356 1.00 93.25 111 HIS A C 1
ATOM 832 O O . HIS A 1 111 ? -16.763 5.318 12.187 1.00 93.25 111 HIS A O 1
ATOM 838 N N . TRP A 1 112 ? -14.539 5.075 12.366 1.00 95.75 112 TRP A N 1
ATOM 839 C CA . TRP A 1 112 ? -14.519 3.638 12.094 1.00 95.75 112 TRP A CA 1
ATOM 840 C C . TRP A 1 112 ? -15.488 2.838 12.975 1.00 95.75 112 TRP A C 1
ATOM 842 O O . TRP A 1 112 ? -16.093 1.866 12.527 1.00 95.75 112 TRP A O 1
ATOM 852 N N . LYS A 1 113 ? -15.670 3.256 14.237 1.00 94.56 113 LYS A N 1
ATOM 853 C CA . LYS A 1 113 ? -16.575 2.589 15.189 1.00 94.56 113 LYS A CA 1
ATOM 854 C C . LYS A 1 113 ? -18.053 2.743 14.829 1.00 94.56 113 LYS A C 1
ATOM 856 O O . LYS A 1 113 ? -18.862 1.950 15.291 1.00 94.56 113 LYS A O 1
ATOM 861 N N . THR A 1 114 ? -18.396 3.765 14.048 1.00 96.31 114 THR A N 1
ATOM 862 C CA . THR A 1 114 ? -19.780 4.062 13.650 1.00 96.31 114 THR A CA 1
ATOM 863 C C . THR A 1 114 ? -20.178 3.433 12.319 1.00 96.31 114 THR A C 1
ATOM 865 O O . THR A 1 114 ? -21.355 3.444 11.976 1.00 96.31 114 THR A O 1
ATOM 868 N N . PHE A 1 115 ? -19.215 2.890 11.573 1.00 95.69 115 PHE A N 1
ATOM 869 C CA . PHE A 1 115 ? -19.467 2.271 10.279 1.00 95.69 115 PHE A CA 1
ATOM 870 C C . PHE A 1 115 ? -20.075 0.877 10.423 1.00 95.69 115 PHE A C 1
ATOM 872 O O . PHE A 1 115 ? -19.679 0.106 11.304 1.00 95.69 115 PHE A O 1
ATOM 879 N N . THR A 1 116 ? -20.991 0.540 9.514 1.00 97.56 116 THR A N 1
ATOM 880 C CA . THR A 1 116 ? -21.418 -0.849 9.303 1.00 97.56 116 THR A CA 1
ATOM 881 C C . THR A 1 116 ? -20.274 -1.669 8.702 1.00 97.56 116 THR A C 1
ATOM 883 O O . THR A 1 116 ? -19.289 -1.115 8.206 1.00 97.56 116 THR A O 1
ATOM 886 N N . GLU A 1 117 ? -20.382 -2.996 8.728 1.00 96.19 117 GLU A N 1
ATOM 887 C CA . GLU A 1 117 ? -19.355 -3.863 8.139 1.00 96.19 117 GLU A CA 1
ATOM 888 C C . GLU A 1 117 ? -19.221 -3.644 6.623 1.00 96.19 117 GLU A C 1
ATOM 890 O O . GLU A 1 117 ? -18.109 -3.610 6.100 1.00 96.19 117 GLU A O 1
ATOM 895 N N . GLU A 1 118 ? -20.326 -3.368 5.926 1.00 97.50 118 GLU A N 1
ATOM 896 C CA . GLU A 1 118 ? -20.325 -3.038 4.496 1.00 97.50 118 GLU A CA 1
ATOM 897 C C . GLU A 1 118 ? -19.593 -1.717 4.226 1.00 97.50 118 GLU A C 1
ATOM 899 O O . GLU A 1 118 ? -18.825 -1.606 3.271 1.00 97.50 118 GLU A O 1
ATOM 904 N N . GLN A 1 119 ? -19.785 -0.715 5.089 1.00 97.38 119 GLN A N 1
ATOM 905 C CA . GLN A 1 119 ? -19.089 0.568 4.980 1.00 97.38 119 GLN A CA 1
ATOM 906 C C . GLN A 1 119 ? -17.592 0.422 5.257 1.00 97.38 119 GLN A C 1
ATOM 908 O O . GLN A 1 119 ? -16.781 0.991 4.528 1.00 97.38 119 GLN A O 1
ATOM 913 N N . LYS A 1 120 ? -17.208 -0.372 6.263 1.00 97.38 120 LYS A N 1
ATOM 914 C CA . LYS A 1 120 ? -15.797 -0.689 6.530 1.00 97.38 120 LYS A CA 1
ATOM 915 C C . LYS A 1 120 ? -15.160 -1.374 5.326 1.00 97.38 120 LYS A C 1
ATOM 917 O O . LYS A 1 120 ? -14.103 -0.934 4.885 1.00 97.38 120 LYS A O 1
ATOM 922 N N . ALA A 1 121 ? -15.816 -2.388 4.762 1.00 97.62 121 ALA A N 1
ATOM 923 C CA . ALA A 1 121 ? -15.331 -3.089 3.577 1.00 97.62 121 ALA A CA 1
ATOM 924 C C . ALA A 1 121 ? -15.160 -2.138 2.381 1.00 97.62 121 ALA A C 1
ATOM 926 O O . ALA A 1 121 ? -14.101 -2.125 1.757 1.00 97.62 121 ALA A O 1
ATOM 927 N N . SER A 1 122 ? -16.151 -1.281 2.120 1.00 97.38 122 SER A N 1
ATOM 928 C CA . SER A 1 122 ? -16.098 -0.305 1.026 1.00 97.38 122 SER A CA 1
ATOM 929 C C . SER A 1 122 ? -14.967 0.717 1.200 1.00 97.38 122 SER A C 1
ATOM 931 O O . SER A 1 122 ? -14.267 1.036 0.239 1.00 97.38 122 SER A O 1
ATOM 933 N N . VAL A 1 123 ? -14.730 1.194 2.428 1.00 96.81 123 VAL A N 1
ATOM 934 C CA . VAL A 1 123 ? -13.616 2.107 2.726 1.00 96.81 123 VAL A CA 1
ATOM 935 C C . VAL A 1 123 ? -12.270 1.415 2.518 1.00 96.81 123 VAL A C 1
ATOM 937 O O . VAL A 1 123 ? -11.382 2.003 1.906 1.00 96.81 123 VAL A O 1
ATOM 940 N N . VAL A 1 124 ? -12.112 0.172 2.981 1.00 97.19 124 VAL A N 1
ATOM 941 C CA . VAL A 1 124 ? -10.873 -0.601 2.784 1.00 97.19 124 VAL A CA 1
ATOM 942 C C . VAL A 1 124 ? -10.613 -0.841 1.303 1.00 97.19 124 VAL A C 1
ATOM 944 O O . VAL A 1 124 ? -9.483 -0.663 0.849 1.00 97.19 124 VAL A O 1
ATOM 947 N N . GLU A 1 125 ? -11.640 -1.199 0.534 1.00 96.75 125 GLU A N 1
ATOM 948 C CA . GLU A 1 125 ? -11.530 -1.401 -0.910 1.00 96.75 125 GLU A CA 1
ATOM 949 C C . GLU A 1 125 ? -11.109 -0.108 -1.623 1.00 96.75 125 GLU A C 1
ATOM 951 O O . GLU A 1 125 ? -10.141 -0.103 -2.387 1.00 96.75 125 GLU A O 1
ATOM 956 N N . ALA A 1 126 ? -11.796 1.004 -1.342 1.00 96.19 126 ALA A N 1
ATOM 957 C CA . ALA A 1 126 ? -11.493 2.298 -1.943 1.00 96.19 126 ALA A CA 1
ATOM 958 C C . ALA A 1 126 ? -10.077 2.774 -1.587 1.00 96.19 126 ALA A C 1
ATOM 960 O O . ALA A 1 126 ? -9.346 3.230 -2.468 1.00 96.19 126 ALA A O 1
ATOM 961 N N . PHE A 1 127 ? -9.677 2.617 -0.322 1.00 96.00 127 PHE A N 1
ATOM 962 C CA . PHE A 1 127 ? -8.337 2.951 0.153 1.00 96.00 127 PHE A CA 1
ATOM 963 C C . PHE A 1 127 ? -7.274 2.106 -0.554 1.00 96.00 127 PHE A C 1
ATOM 965 O O . PHE A 1 127 ? -6.335 2.658 -1.120 1.00 96.00 127 PHE A O 1
ATOM 972 N N . SER A 1 128 ? -7.466 0.784 -0.611 1.00 95.25 128 SER A N 1
ATOM 973 C CA . SER A 1 128 ? -6.544 -0.137 -1.289 1.00 95.25 128 SER A CA 1
ATOM 974 C C . SER A 1 128 ? -6.369 0.237 -2.761 1.00 95.25 128 SER A C 1
ATOM 976 O O . SER A 1 128 ? -5.247 0.361 -3.248 1.00 95.25 128 SER A O 1
ATOM 978 N N . ARG A 1 129 ? -7.479 0.474 -3.472 1.00 94.75 129 ARG A N 1
ATOM 979 C CA . ARG A 1 129 ? -7.458 0.817 -4.899 1.00 94.75 129 ARG A CA 1
ATOM 980 C C . ARG A 1 129 ? -6.760 2.151 -5.156 1.00 94.75 129 ARG A C 1
ATOM 982 O O . ARG A 1 129 ? -5.977 2.244 -6.094 1.00 94.75 129 ARG A O 1
ATOM 989 N N . MET A 1 130 ? -7.015 3.160 -4.323 1.00 94.31 130 MET A N 1
ATOM 990 C CA . MET A 1 130 ? -6.335 4.456 -4.396 1.00 94.31 130 MET A CA 1
ATOM 991 C C . MET A 1 130 ? -4.826 4.312 -4.157 1.00 94.31 130 MET A C 1
ATOM 993 O O . MET A 1 130 ? -4.035 4.868 -4.915 1.00 94.31 130 MET A O 1
ATOM 997 N N . SER A 1 131 ? -4.422 3.542 -3.144 1.00 93.25 131 SER A N 1
ATOM 998 C CA . SER A 1 131 ? -3.009 3.339 -2.814 1.00 93.25 131 SER A CA 1
ATOM 999 C C . SER A 1 131 ? -2.231 2.601 -3.904 1.00 93.25 131 SER A C 1
ATOM 1001 O O . SER A 1 131 ? -1.078 2.934 -4.140 1.00 93.25 131 SER A O 1
ATOM 1003 N N . VAL A 1 132 ? -2.838 1.622 -4.585 1.00 93.31 132 VAL A N 1
ATOM 1004 C CA . VAL A 1 132 ? -2.193 0.909 -5.710 1.00 93.31 132 VAL A CA 1
ATOM 1005 C C . VAL A 1 132 ? -2.103 1.783 -6.967 1.00 93.31 132 VAL A C 1
ATOM 1007 O O . VAL A 1 132 ? -1.232 1.579 -7.807 1.00 93.31 132 VAL A O 1
ATOM 1010 N N . ALA A 1 133 ? -3.003 2.754 -7.101 1.00 89.06 133 ALA A N 1
ATOM 1011 C CA . ALA A 1 133 ? -3.132 3.602 -8.277 1.00 89.06 133 ALA A CA 1
ATOM 1012 C C . ALA A 1 133 ? -2.328 4.915 -8.219 1.00 89.06 133 ALA A C 1
ATOM 1014 O O . ALA A 1 133 ? -2.465 5.713 -9.134 1.00 89.06 133 ALA A O 1
ATOM 1015 N N . THR A 1 134 ? -1.549 5.198 -7.174 1.00 70.62 134 THR A N 1
ATOM 1016 C CA . THR A 1 134 ? -0.746 6.439 -7.105 1.00 70.62 134 THR A CA 1
ATOM 1017 C C . THR A 1 134 ? 0.580 6.270 -7.840 1.00 70.62 134 THR A C 1
ATOM 1019 O O . THR A 1 134 ? 0.929 7.167 -8.640 1.00 70.62 134 THR A O 1
#

Radius of gyration: 22.78 Å; chains: 1; bounding box: 58×64×42 Å

Sequence (134 aa):
MFMRDSCFCFMVALAVGCLTAGGVSATDPDPTFPQQAALPVMAQPAVVENRGDTTEAMLPAQVVADLHTRLIDVMQRAHSLGWQGRYEHLQPVLTRAYSFADMARIAAGSHWKTFTEEQKASVVEAFSRMSVAT

pLDDT: mean 74.93, std 23.52, range [33.84, 97.62]

Foldseek 3Di:
DDPDPVPPPPPPPPDPDDDDDDDDDDDDDDDPPPPPDDDPPPDDPPPPPDPDDDDPDDDLVVLVVVLVVQVVVCVVCVVVCDQVNQLVSNLVSCVSNDPLLVVLDVVCDPCSVVDDPVRSVVSSVVSSSVVSRD